Protein AF-A0A0H1B843-F1 (afdb_monomer_lite)

Foldseek 3Di:
DCVVVVNCVVVCCVCPVVVPVQVDPPPPHNLRVLLVQLLVCLLVQVLVSNLVSVVVNVVVPNALVRSVVSLVVSLVVCVVVVVVVSNVLCVLPDPDHSNVCVVCSVVD

Secondary structure (DSSP, 8-state):
--GGGTT-HHHHIIIIIIIIITT--SSS-HHHHHHHHHHHHHHTT-HHHHHHHHHHHHHTT--HHHHHHHHHHHHHHHHHTT-HHHHHHHTT-SSS-TTGGGGGGGG-

pLDDT: mean 90.58, std 9.69, range [52.19, 97.69]

Sequence (108 aa):
MGASSAGDLSYFAVSSIYGELMAEMRILDGRETVLLEFVCCLADGVGAQAKGHFFGCRNLGITGPEIRGAIEMVREIAGQLGLVSFLEDVSGEGEEGGFRFLKKAGSW

InterPro domains:
  IPR029032 AhpD-like [G3DSA:1.20.1290.10] (1-88)
  IPR029032 AhpD-like [SSF69118] (7-80)
  IPR052999 Peroxisomal Targeting Signal 1 Protein [PTHR28180] (4-88)

Structure (mmCIF, N/CA/C/O backbone):
data_AF-A0A0H1B843-F1
#
_entry.id   AF-A0A0H1B843-F1
#
loop_
_atom_site.group_PDB
_atom_site.id
_atom_site.type_symbol
_atom_site.label_atom_id
_atom_site.label_alt_id
_atom_site.label_comp_id
_atom_site.label_asym_id
_atom_site.label_entity_id
_atom_site.label_seq_id
_atom_site.pdbx_PDB_ins_code
_atom_site.Cartn_x
_atom_site.Cartn_y
_atom_site.Cartn_z
_atom_site.occupancy
_atom_site.B_iso_or_equiv
_atom_site.auth_seq_id
_atom_site.auth_comp_id
_atom_site.auth_asym_id
_atom_site.auth_atom_id
_atom_site.pdbx_PDB_model_num
ATOM 1 N N . MET A 1 1 ? 18.524 0.954 13.596 1.00 57.16 1 MET A N 1
ATOM 2 C CA . MET A 1 1 ? 18.309 0.016 12.471 1.00 57.16 1 MET A CA 1
ATOM 3 C C . MET A 1 1 ? 19.250 -1.185 12.511 1.00 57.16 1 MET A C 1
ATOM 5 O O . MET A 1 1 ? 18.740 -2.293 12.561 1.00 57.16 1 MET A O 1
ATOM 9 N N . GLY A 1 2 ? 20.581 -1.018 12.553 1.00 60.97 2 GLY A N 1
ATOM 10 C CA . GLY A 1 2 ? 21.502 -2.175 12.594 1.00 60.97 2 GLY A CA 1
ATOM 11 C C . GLY A 1 2 ? 21.354 -3.065 13.839 1.00 60.97 2 GLY A C 1
ATOM 12 O O . GLY A 1 2 ? 21.308 -4.280 13.723 1.00 60.97 2 GLY A O 1
ATOM 13 N N . ALA A 1 3 ? 21.177 -2.473 15.026 1.00 69.88 3 ALA A N 1
ATOM 14 C CA . ALA A 1 3 ? 21.045 -3.238 16.273 1.00 69.88 3 ALA A CA 1
ATOM 15 C C . ALA A 1 3 ? 19.756 -4.082 16.362 1.00 69.88 3 ALA A C 1
ATOM 17 O O . ALA A 1 3 ? 19.776 -5.167 16.928 1.00 69.88 3 ALA A O 1
ATOM 18 N N . SER A 1 4 ? 18.647 -3.613 15.780 1.00 72.88 4 SER A N 1
ATOM 19 C CA . SER A 1 4 ? 17.353 -4.318 15.793 1.00 72.88 4 SER A CA 1
ATOM 20 C C . SER A 1 4 ? 17.261 -5.449 14.764 1.00 72.88 4 SER A C 1
ATOM 22 O O . SER A 1 4 ? 16.251 -6.136 14.708 1.00 72.88 4 SER A O 1
ATOM 24 N N . SER A 1 5 ? 18.290 -5.611 13.932 1.00 76.50 5 SER A N 1
ATOM 25 C CA . SER A 1 5 ? 18.357 -6.602 12.854 1.00 76.50 5 SER A CA 1
ATOM 26 C C . SER A 1 5 ? 19.670 -7.381 12.854 1.00 76.50 5 SER A C 1
ATOM 28 O O . SER A 1 5 ? 20.064 -7.922 11.836 1.00 76.50 5 SER A O 1
ATOM 30 N N . ALA A 1 6 ? 20.425 -7.358 13.957 1.00 84.25 6 ALA A N 1
ATOM 31 C CA . ALA A 1 6 ? 21.754 -7.978 14.037 1.00 84.25 6 ALA A CA 1
ATOM 32 C C . ALA A 1 6 ? 22.732 -7.589 12.894 1.00 84.25 6 ALA A C 1
ATOM 34 O O . ALA A 1 6 ? 23.738 -8.258 12.679 1.00 84.25 6 ALA A O 1
ATOM 35 N N . GLY A 1 7 ? 22.470 -6.480 12.191 1.00 87.62 7 GLY A N 1
ATOM 36 C CA . GLY A 1 7 ? 23.261 -5.980 11.068 1.00 87.62 7 GLY A CA 1
ATOM 37 C C . GLY A 1 7 ? 22.932 -6.568 9.690 1.00 87.62 7 GLY A C 1
ATOM 38 O O . GLY A 1 7 ? 23.512 -6.093 8.716 1.00 87.62 7 GLY A O 1
ATOM 39 N N . ASP A 1 8 ? 22.016 -7.533 9.565 1.00 91.31 8 ASP A N 1
ATOM 40 C CA . ASP A 1 8 ? 21.767 -8.234 8.295 1.00 91.31 8 ASP A CA 1
ATOM 41 C C . ASP A 1 8 ? 20.624 -7.648 7.450 1.00 91.31 8 ASP A C 1
ATOM 43 O O . ASP A 1 8 ? 20.495 -8.003 6.279 1.00 91.31 8 ASP A O 1
ATOM 47 N N . LEU A 1 9 ? 19.843 -6.699 7.985 1.00 89.38 9 LEU A N 1
ATOM 48 C CA . LEU A 1 9 ? 18.637 -6.182 7.322 1.00 89.38 9 LEU A CA 1
ATOM 49 C C . LEU A 1 9 ? 18.887 -5.695 5.898 1.00 89.38 9 LEU A C 1
ATOM 51 O O . LEU A 1 9 ? 18.093 -5.968 5.006 1.00 89.38 9 LEU A O 1
ATOM 55 N N . SER A 1 10 ? 19.981 -4.966 5.678 1.00 89.00 10 SER A N 1
ATOM 56 C CA . SER A 1 10 ? 20.316 -4.444 4.351 1.00 89.00 10 SER A CA 1
ATOM 57 C C . SER A 1 10 ? 20.597 -5.574 3.362 1.00 89.00 10 SER A C 1
ATOM 59 O O . SER A 1 10 ? 20.195 -5.488 2.206 1.00 89.00 10 SER A O 1
ATOM 61 N N . TYR A 1 11 ? 21.270 -6.633 3.821 1.00 91.56 11 TYR A N 1
ATOM 62 C CA . TYR A 1 11 ? 21.533 -7.813 3.009 1.00 91.56 11 TYR A CA 1
ATOM 63 C C . TYR A 1 11 ? 20.232 -8.560 2.724 1.00 91.56 11 TYR A C 1
ATOM 65 O O . TYR A 1 11 ? 19.913 -8.775 1.562 1.00 91.56 11 TYR A O 1
ATOM 73 N N . PHE A 1 12 ? 19.445 -8.860 3.760 1.00 91.75 12 PHE A N 1
ATOM 74 C CA . PHE A 1 12 ? 18.177 -9.575 3.630 1.00 91.75 12 PHE A CA 1
ATOM 75 C C . PHE A 1 12 ? 17.177 -8.842 2.725 1.00 91.75 12 PHE A C 1
ATOM 77 O O . PHE A 1 12 ? 16.531 -9.462 1.882 1.00 91.75 12 PHE A O 1
ATOM 84 N N . ALA A 1 13 ? 17.069 -7.517 2.854 1.00 91.12 13 ALA A N 1
ATOM 85 C CA . ALA A 1 13 ? 16.216 -6.712 1.987 1.00 91.12 13 ALA A CA 1
ATOM 86 C C . ALA A 1 13 ? 16.626 -6.869 0.517 1.00 91.12 13 ALA A C 1
ATOM 88 O O . ALA A 1 13 ? 15.778 -7.110 -0.335 1.00 91.12 13 ALA A O 1
ATOM 89 N N . VAL A 1 14 ? 17.922 -6.785 0.210 1.00 92.62 14 VAL A N 1
ATOM 90 C CA . VAL A 1 14 ? 18.405 -6.924 -1.169 1.00 92.62 14 VAL A CA 1
ATOM 91 C C . VAL A 1 14 ? 18.261 -8.356 -1.676 1.00 92.62 14 VAL A C 1
ATOM 93 O O . VAL A 1 14 ? 17.723 -8.547 -2.761 1.00 92.62 14 VAL A O 1
ATOM 96 N N . SER A 1 15 ? 18.726 -9.356 -0.923 1.00 93.38 15 SER A N 1
ATOM 97 C CA . SER A 1 15 ? 18.751 -10.745 -1.387 1.00 93.38 15 SER A CA 1
ATOM 98 C C . SER A 1 15 ? 17.353 -11.338 -1.485 1.00 93.38 15 SER A C 1
ATOM 100 O O . SER A 1 15 ? 16.996 -11.895 -2.514 1.00 93.38 15 SER A O 1
ATOM 102 N N . SER A 1 16 ? 16.563 -11.200 -0.424 1.00 92.75 16 SER A N 1
ATOM 103 C CA . SER A 1 16 ? 15.331 -11.966 -0.254 1.00 92.75 16 SER A CA 1
ATOM 104 C C . SER A 1 16 ? 14.113 -11.170 -0.706 1.00 92.75 16 SER A C 1
ATOM 106 O O . SER A 1 16 ? 13.263 -11.697 -1.415 1.00 92.75 16 SER A O 1
ATOM 108 N N . ILE A 1 17 ? 14.021 -9.886 -0.338 1.00 89.88 17 ILE A N 1
ATOM 109 C CA . ILE A 1 17 ? 12.864 -9.067 -0.727 1.00 89.88 17 ILE A CA 1
ATOM 110 C C . ILE A 1 17 ? 12.988 -8.642 -2.191 1.00 89.88 17 ILE A C 1
ATOM 112 O O . ILE A 1 17 ? 12.158 -9.023 -3.007 1.00 89.88 17 ILE A O 1
ATOM 116 N N . TYR A 1 18 ? 14.039 -7.910 -2.557 1.00 87.88 18 TYR A N 1
ATOM 117 C CA . TYR A 1 18 ? 14.185 -7.424 -3.933 1.00 87.88 18 TYR A CA 1
ATOM 118 C C . TYR A 1 18 ? 14.676 -8.502 -4.910 1.00 87.88 18 TYR A C 1
ATOM 120 O O . TYR A 1 18 ? 14.260 -8.504 -6.065 1.00 87.88 18 TYR A O 1
ATOM 128 N N . GLY A 1 19 ? 15.571 -9.391 -4.471 1.00 90.75 19 GLY A N 1
ATOM 129 C CA . GLY A 1 19 ? 16.220 -10.389 -5.326 1.00 90.75 19 GLY A CA 1
ATOM 130 C C . GLY A 1 19 ? 15.417 -11.667 -5.562 1.00 90.75 19 GLY A C 1
ATOM 131 O O . GLY A 1 19 ? 15.591 -12.290 -6.607 1.00 90.75 19 GLY A O 1
ATOM 132 N N . GLU A 1 20 ? 14.534 -12.042 -4.634 1.00 90.56 20 GLU A N 1
ATOM 133 C CA . GLU A 1 20 ? 13.668 -13.218 -4.774 1.00 90.56 20 GLU A CA 1
ATOM 134 C C . GLU A 1 20 ? 12.195 -12.813 -4.874 1.00 90.56 20 GLU A C 1
ATOM 136 O O . GLU A 1 20 ? 11.594 -12.986 -5.933 1.00 90.56 20 GLU A O 1
ATOM 141 N N . LEU A 1 21 ? 11.618 -12.238 -3.812 1.00 86.62 21 LEU A N 1
ATOM 142 C CA . LEU A 1 21 ? 10.175 -11.982 -3.733 1.00 86.62 21 LEU A CA 1
ATOM 143 C C . LEU A 1 21 ? 9.681 -11.033 -4.834 1.00 86.62 21 LEU A C 1
ATOM 145 O O . LEU A 1 21 ? 8.736 -11.366 -5.539 1.00 86.62 21 LEU A O 1
ATOM 149 N N . MET A 1 22 ? 10.316 -9.872 -4.997 1.00 86.94 22 MET A N 1
ATOM 150 C CA . MET A 1 22 ? 9.902 -8.871 -5.990 1.00 86.94 22 MET A CA 1
ATOM 151 C C . MET A 1 22 ? 10.411 -9.164 -7.407 1.00 86.94 22 MET A C 1
ATOM 153 O O . MET A 1 22 ? 9.919 -8.574 -8.366 1.00 86.94 22 MET A O 1
ATOM 157 N N . ALA A 1 23 ? 11.420 -10.026 -7.551 1.00 91.12 23 ALA A N 1
ATOM 158 C CA . ALA A 1 23 ? 11.952 -10.419 -8.855 1.00 91.12 23 ALA A CA 1
ATOM 159 C C . ALA A 1 23 ? 11.139 -11.553 -9.505 1.00 91.12 23 ALA A C 1
ATOM 161 O O . ALA A 1 23 ? 11.233 -11.765 -10.716 1.00 91.12 23 ALA A O 1
ATOM 162 N N . GLU A 1 24 ? 10.351 -12.289 -8.718 1.00 93.12 24 GLU A N 1
ATOM 163 C CA . GLU A 1 24 ? 9.434 -13.310 -9.209 1.00 93.12 24 GLU A CA 1
ATOM 164 C C . GLU A 1 24 ? 8.205 -12.667 -9.857 1.00 93.12 24 GLU A C 1
ATOM 166 O 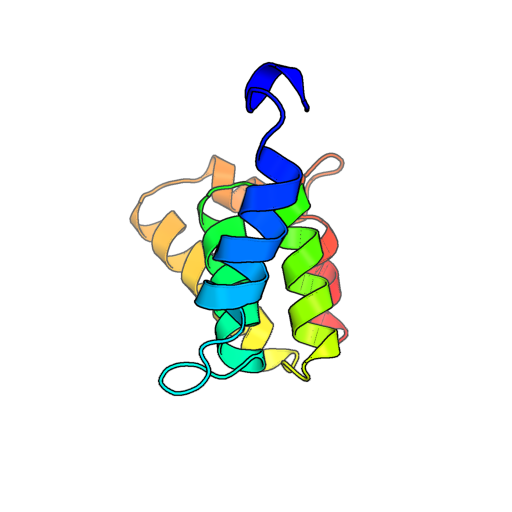O . GLU A 1 24 ? 7.386 -12.047 -9.192 1.00 93.12 24 GLU A O 1
ATOM 171 N N . MET A 1 25 ? 8.062 -12.860 -11.168 1.00 94.56 25 MET A N 1
ATOM 172 C CA . MET A 1 25 ? 7.060 -12.163 -11.981 1.00 94.56 25 MET A CA 1
ATOM 173 C C . MET A 1 25 ? 6.099 -13.122 -12.700 1.00 94.56 25 MET A C 1
ATOM 175 O O . MET A 1 25 ? 5.365 -12.716 -13.599 1.00 94.56 25 MET A O 1
ATOM 179 N N . ARG A 1 26 ? 6.129 -14.427 -12.380 1.00 96.06 26 ARG A N 1
ATOM 180 C CA . ARG A 1 26 ? 5.292 -15.444 -13.046 1.00 96.06 26 ARG A CA 1
ATOM 181 C C . ARG A 1 26 ? 3.857 -15.493 -12.525 1.00 96.06 26 ARG A C 1
ATOM 183 O O . ARG A 1 26 ? 3.003 -16.035 -13.222 1.00 96.06 26 ARG A O 1
ATOM 190 N N . ILE A 1 27 ? 3.610 -15.011 -11.305 1.00 94.44 27 ILE A N 1
ATOM 191 C CA . ILE A 1 27 ? 2.278 -15.011 -10.674 1.00 94.44 27 ILE A CA 1
ATOM 192 C C . I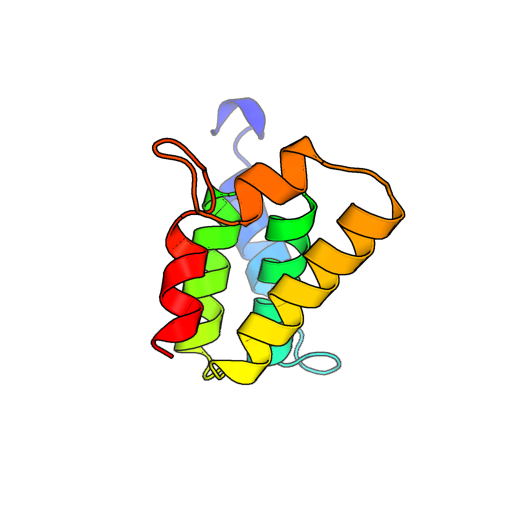LE A 1 27 ? 1.700 -13.599 -10.664 1.00 94.44 27 ILE A C 1
ATOM 194 O O . ILE A 1 27 ? 0.612 -13.402 -11.191 1.00 94.44 27 ILE A O 1
ATOM 198 N N . LEU A 1 28 ? 2.429 -12.655 -10.064 1.00 94.62 28 LEU A N 1
ATOM 199 C CA . LEU A 1 28 ? 2.105 -11.234 -10.071 1.00 94.62 28 LEU A CA 1
ATOM 200 C C . LEU A 1 28 ? 3.210 -10.495 -10.809 1.00 94.62 28 LEU A C 1
ATOM 202 O O . LEU A 1 28 ? 4.384 -10.789 -10.598 1.00 94.62 28 LEU A O 1
ATOM 206 N N . ASP A 1 29 ? 2.851 -9.533 -11.646 1.00 94.81 29 ASP A N 1
ATOM 207 C CA . ASP A 1 29 ? 3.824 -8.599 -12.192 1.00 94.81 29 ASP A CA 1
ATOM 208 C C . ASP A 1 29 ? 4.170 -7.493 -11.175 1.00 94.81 29 ASP A C 1
ATOM 210 O O . ASP A 1 29 ? 3.686 -7.456 -10.040 1.00 94.81 29 ASP A O 1
ATOM 214 N N . GLY A 1 30 ? 5.029 -6.555 -11.569 1.00 92.75 30 GLY A N 1
ATOM 215 C CA . GLY A 1 30 ? 5.484 -5.491 -10.679 1.00 92.75 30 GLY A CA 1
ATOM 216 C C . GLY A 1 30 ? 4.353 -4.541 -10.287 1.00 92.75 30 GLY A C 1
ATOM 217 O O . GLY A 1 30 ? 4.335 -4.037 -9.166 1.00 92.75 30 GLY A O 1
ATOM 218 N N . ARG A 1 31 ? 3.392 -4.316 -11.191 1.00 95.56 31 ARG A N 1
ATOM 219 C CA . ARG A 1 31 ? 2.241 -3.435 -10.979 1.00 95.56 31 ARG A CA 1
ATOM 220 C C . ARG A 1 31 ? 1.268 -4.061 -9.978 1.00 95.56 31 ARG A C 1
ATOM 222 O O . ARG A 1 31 ? 0.781 -3.374 -9.083 1.00 95.56 31 ARG A O 1
ATOM 229 N N . GLU A 1 32 ? 1.028 -5.358 -10.098 1.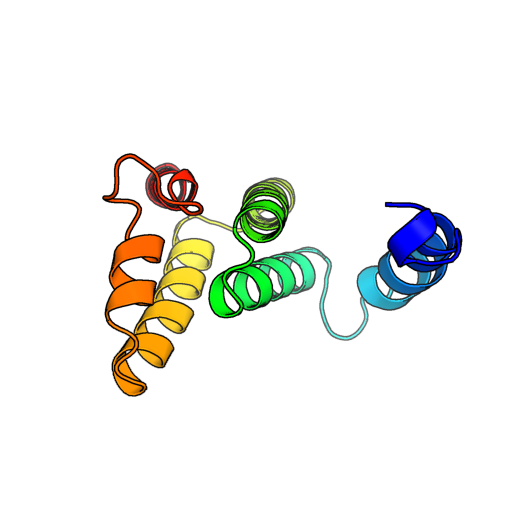00 95.81 32 GLU A N 1
ATOM 230 C CA . GLU A 1 32 ? 0.203 -6.131 -9.169 1.00 95.81 32 GLU A CA 1
ATOM 231 C C . GLU A 1 32 ? 0.885 -6.280 -7.803 1.00 95.81 32 GLU A C 1
ATOM 233 O O . GLU A 1 32 ? 0.252 -6.077 -6.765 1.00 95.81 32 GLU A O 1
ATOM 238 N N . THR A 1 33 ? 2.194 -6.544 -7.797 1.00 95.06 33 THR A N 1
ATOM 239 C CA . THR A 1 33 ? 3.000 -6.687 -6.578 1.00 95.06 33 THR A CA 1
ATOM 240 C C . THR A 1 33 ? 3.015 -5.396 -5.766 1.00 95.06 33 THR A C 1
ATOM 242 O O . THR A 1 33 ? 2.691 -5.422 -4.582 1.00 95.06 33 THR A O 1
ATOM 245 N N . VAL A 1 34 ? 3.299 -4.243 -6.386 1.00 95.31 34 VAL A N 1
ATOM 246 C CA . VAL A 1 34 ? 3.339 -2.967 -5.650 1.00 95.31 34 VAL A CA 1
ATOM 247 C C . VAL A 1 34 ? 1.971 -2.575 -5.089 1.00 95.31 34 VAL A C 1
ATOM 249 O O . VAL A 1 34 ? 1.887 -1.977 -4.013 1.00 95.31 34 VAL A O 1
ATOM 252 N N . LEU A 1 35 ? 0.889 -2.918 -5.800 1.00 97.12 35 LEU A N 1
ATOM 253 C CA . LEU A 1 35 ? -0.468 -2.667 -5.329 1.00 97.12 35 LEU A CA 1
ATOM 254 C C . LEU A 1 35 ? -0.776 -3.525 -4.100 1.00 97.12 35 LEU A C 1
ATOM 256 O O . LEU A 1 35 ? -1.345 -3.017 -3.133 1.00 97.12 35 LEU A O 1
ATOM 260 N N . LEU A 1 36 ? -0.352 -4.791 -4.110 1.00 96.12 36 LEU A N 1
ATOM 261 C CA . LEU A 1 36 ? -0.492 -5.692 -2.971 1.00 96.12 36 LEU A CA 1
ATOM 262 C C . LEU A 1 36 ? 0.327 -5.214 -1.764 1.00 96.12 36 LEU A C 1
ATOM 264 O O . LEU A 1 36 ? -0.209 -5.137 -0.661 1.00 96.12 36 LEU A O 1
ATOM 268 N N . GLU A 1 37 ? 1.589 -4.826 -1.964 1.00 95.44 37 GLU A N 1
ATOM 269 C CA . GLU A 1 37 ? 2.441 -4.271 -0.903 1.00 95.44 37 GLU A CA 1
ATOM 270 C C . GLU A 1 37 ? 1.814 -3.028 -0.264 1.00 95.44 37 GLU A C 1
ATOM 272 O O . GLU A 1 37 ? 1.793 -2.894 0.962 1.00 95.44 37 GLU A O 1
ATOM 277 N N . PHE A 1 38 ? 1.260 -2.131 -1.086 1.00 97.25 38 PHE A N 1
ATOM 278 C CA . PHE A 1 38 ? 0.535 -0.962 -0.605 1.00 97.25 38 PHE A CA 1
ATOM 279 C C . PHE A 1 38 ? -0.680 -1.352 0.246 1.00 97.25 38 PHE A C 1
ATOM 281 O O . PHE A 1 38 ? -0.839 -0.814 1.343 1.00 97.25 38 PHE A O 1
ATOM 288 N N . VAL A 1 39 ? -1.516 -2.277 -0.236 1.00 97.69 39 VAL A N 1
ATOM 289 C CA . VAL A 1 39 ? -2.722 -2.735 0.473 1.00 97.69 39 VAL A CA 1
ATOM 290 C C . VAL A 1 39 ? -2.368 -3.369 1.816 1.00 97.69 39 VAL A C 1
ATOM 292 O O . VAL A 1 39 ? -2.971 -3.000 2.822 1.00 97.69 39 VAL A O 1
ATOM 295 N N . CYS A 1 40 ? -1.367 -4.252 1.860 1.00 97.19 40 CYS A N 1
ATOM 296 C CA . CYS A 1 40 ? -0.905 -4.866 3.105 1.00 97.19 40 CYS A CA 1
ATOM 297 C C . CYS A 1 40 ? -0.389 -3.805 4.083 1.00 97.19 40 CYS A C 1
ATOM 299 O O . CYS A 1 40 ? -0.813 -3.759 5.233 1.00 97.19 40 CYS A O 1
ATOM 301 N N . CYS A 1 41 ? 0.448 -2.875 3.612 1.00 96.31 41 CYS A N 1
ATOM 302 C CA . CYS A 1 41 ? 0.964 -1.802 4.458 1.00 96.31 41 CYS A CA 1
ATOM 303 C C . CYS A 1 41 ? -0.137 -0.872 4.993 1.00 96.31 41 CYS A C 1
ATOM 305 O O . CYS A 1 41 ? -0.032 -0.358 6.109 1.00 96.31 41 CYS A O 1
ATOM 307 N N . LEU A 1 42 ? -1.173 -0.613 4.191 1.00 96.44 42 LEU A N 1
ATOM 308 C CA . LEU A 1 42 ? -2.331 0.166 4.612 1.00 96.44 42 LEU A CA 1
ATOM 309 C C . LEU A 1 42 ? -3.126 -0.586 5.684 1.00 96.44 42 LEU A C 1
ATOM 311 O O . LEU A 1 42 ? -3.419 -0.003 6.724 1.00 96.44 42 LEU A O 1
ATOM 315 N N . ALA A 1 43 ? -3.433 -1.864 5.451 1.00 96.12 43 ALA A N 1
ATOM 316 C CA . ALA A 1 43 ? -4.181 -2.708 6.381 1.00 96.12 43 ALA A CA 1
ATOM 317 C C . ALA A 1 43 ? -3.453 -2.910 7.724 1.00 96.12 43 ALA A C 1
ATOM 319 O O . ALA A 1 43 ? -4.097 -2.907 8.769 1.00 96.12 43 ALA A O 1
ATOM 320 N N . ASP A 1 44 ? -2.120 -2.996 7.708 1.00 94.62 44 ASP A N 1
ATOM 321 C CA . ASP A 1 44 ? -1.286 -3.171 8.905 1.00 94.62 44 ASP A CA 1
ATOM 322 C C . ASP A 1 44 ? -0.959 -1.851 9.633 1.00 94.62 44 ASP A C 1
ATOM 324 O O . ASP A 1 44 ? -0.223 -1.840 10.623 1.00 94.62 44 ASP A O 1
ATOM 328 N N . GLY A 1 45 ? -1.463 -0.706 9.156 1.00 92.44 45 GLY A N 1
ATOM 329 C CA . GLY A 1 45 ? -1.253 0.586 9.818 1.00 92.44 45 GLY A CA 1
ATOM 330 C C . GLY A 1 45 ? 0.176 1.145 9.703 1.00 92.44 45 GLY A C 1
ATOM 331 O O . GLY A 1 45 ? 0.547 2.070 10.427 1.00 92.44 45 GLY A O 1
ATOM 332 N N . VAL A 1 46 ? 1.004 0.640 8.783 1.00 93.50 46 VAL A N 1
ATOM 333 C CA . VAL A 1 46 ? 2.403 1.076 8.605 1.00 93.50 46 VAL A CA 1
ATOM 334 C C . VAL A 1 46 ? 2.515 2.235 7.609 1.00 93.50 46 VAL A C 1
ATOM 336 O O . VAL A 1 46 ? 3.059 2.112 6.510 1.00 93.50 46 VAL A O 1
ATOM 339 N N . GLY A 1 47 ? 2.032 3.412 8.019 1.00 92.31 47 GLY A N 1
ATOM 340 C CA . GLY A 1 47 ? 1.869 4.591 7.154 1.00 92.31 47 GLY A CA 1
ATOM 341 C C . GLY A 1 47 ? 3.114 5.031 6.370 1.00 92.31 47 GLY A C 1
ATOM 342 O O . GLY A 1 47 ? 3.006 5.419 5.206 1.00 92.31 47 GLY A O 1
ATOM 343 N N . ALA A 1 48 ? 4.314 4.931 6.953 1.00 91.62 48 ALA A N 1
ATOM 344 C CA . ALA A 1 48 ? 5.555 5.288 6.258 1.00 91.62 48 ALA A CA 1
ATOM 345 C C . ALA A 1 48 ? 5.855 4.359 5.065 1.00 91.62 48 ALA A C 1
ATOM 347 O O . ALA A 1 48 ? 6.226 4.849 3.997 1.00 91.62 48 ALA A O 1
ATOM 348 N N . GLN A 1 49 ? 5.652 3.046 5.231 1.00 93.62 49 GLN A N 1
ATOM 349 C CA . GLN A 1 49 ? 5.821 2.060 4.157 1.00 93.62 49 GLN A CA 1
ATOM 350 C C . GLN A 1 49 ? 4.681 2.165 3.145 1.00 93.62 49 GLN A C 1
ATOM 352 O O . GLN A 1 49 ? 4.931 2.273 1.945 1.00 93.62 49 GLN A O 1
ATOM 357 N N . ALA A 1 50 ? 3.438 2.282 3.625 1.00 96.31 50 ALA A N 1
ATOM 358 C CA . ALA A 1 50 ? 2.271 2.478 2.770 1.00 96.31 50 ALA A CA 1
ATOM 359 C C . ALA A 1 50 ? 2.443 3.694 1.847 1.00 96.31 50 ALA A C 1
ATOM 361 O O . ALA A 1 50 ? 2.147 3.616 0.659 1.00 96.31 50 ALA A O 1
ATOM 362 N N . LYS A 1 51 ? 2.999 4.804 2.350 1.00 95.81 51 LYS A N 1
ATOM 363 C CA . LYS A 1 51 ? 3.312 5.986 1.536 1.00 95.81 51 LYS A CA 1
ATOM 364 C C . LYS A 1 51 ? 4.306 5.673 0.414 1.00 95.81 51 LYS A C 1
ATOM 366 O O . LYS A 1 51 ? 4.131 6.170 -0.697 1.00 95.81 51 LYS A O 1
ATOM 371 N N . GLY A 1 52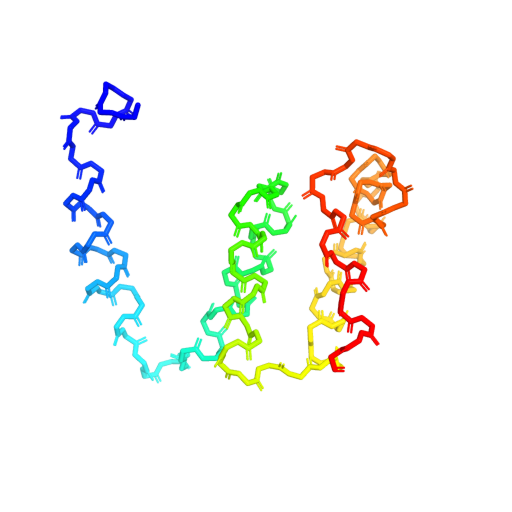 ? 5.350 4.895 0.704 1.00 95.50 52 GLY A N 1
ATOM 372 C CA . GLY A 1 52 ? 6.342 4.469 -0.284 1.00 95.50 52 GLY A CA 1
ATOM 373 C C . GLY A 1 52 ? 5.696 3.676 -1.418 1.00 95.50 52 GLY A C 1
ATOM 374 O O . GLY A 1 52 ? 5.768 4.094 -2.575 1.00 95.50 52 GLY A O 1
ATOM 375 N N . HIS A 1 53 ? 4.983 2.602 -1.075 1.00 96.50 53 HIS A N 1
ATOM 376 C CA . HIS A 1 53 ? 4.317 1.744 -2.059 1.00 96.50 53 HIS A CA 1
ATOM 377 C C . HIS A 1 53 ? 3.172 2.456 -2.786 1.00 96.50 53 HIS A C 1
ATOM 379 O O . HIS A 1 53 ? 2.990 2.240 -3.978 1.00 96.50 53 HIS A O 1
ATOM 385 N N . PHE A 1 54 ? 2.467 3.394 -2.146 1.00 97.25 54 PHE A N 1
ATOM 386 C CA . PHE A 1 54 ? 1.470 4.239 -2.808 1.00 97.25 54 PHE A CA 1
ATOM 387 C C . PHE A 1 54 ? 2.083 5.024 -3.976 1.00 97.25 54 PHE A C 1
ATOM 389 O O . PHE A 1 54 ? 1.598 4.956 -5.102 1.00 97.25 54 PHE A O 1
ATOM 396 N N . PHE A 1 55 ? 3.195 5.735 -3.767 1.00 96.81 55 PHE A N 1
ATOM 397 C CA . PHE A 1 55 ? 3.862 6.412 -4.888 1.00 96.81 55 PHE A CA 1
ATOM 398 C C . PHE A 1 55 ? 4.515 5.425 -5.869 1.00 96.81 55 PHE A C 1
ATOM 400 O O . PHE A 1 55 ? 4.570 5.720 -7.063 1.00 96.81 55 PHE A O 1
ATOM 407 N N . GLY A 1 56 ? 4.934 4.246 -5.401 1.00 96.12 56 GLY A N 1
ATOM 408 C CA . GLY A 1 56 ? 5.360 3.132 -6.251 1.00 96.12 56 GLY A CA 1
ATOM 409 C C . GLY A 1 56 ? 4.269 2.663 -7.220 1.00 96.12 56 GLY A C 1
ATOM 410 O O . GLY A 1 56 ? 4.542 2.521 -8.410 1.00 96.12 56 GLY A O 1
ATOM 411 N N . CYS A 1 57 ? 3.022 2.539 -6.752 1.00 97.38 57 CYS A N 1
ATOM 412 C CA . CYS A 1 57 ? 1.857 2.205 -7.576 1.00 97.38 57 CYS A CA 1
ATOM 413 C C . CYS A 1 57 ? 1.725 3.178 -8.751 1.00 97.38 57 CYS A C 1
ATOM 415 O O . CYS A 1 57 ? 1.598 2.760 -9.900 1.00 97.38 57 CYS A O 1
ATOM 417 N N . ARG A 1 58 ? 1.832 4.485 -8.482 1.00 96.56 58 ARG A N 1
ATOM 418 C CA . ARG A 1 58 ? 1.785 5.508 -9.534 1.00 96.56 58 ARG A CA 1
ATOM 419 C C . ARG A 1 58 ? 2.927 5.356 -10.541 1.00 96.56 58 ARG A C 1
ATOM 421 O O . ARG A 1 58 ? 2.695 5.486 -11.740 1.00 96.56 58 ARG A O 1
ATOM 428 N N . ASN A 1 59 ? 4.143 5.086 -10.070 1.00 96.12 59 ASN A N 1
ATOM 429 C CA . ASN A 1 59 ? 5.310 4.905 -10.940 1.00 96.12 59 ASN A CA 1
ATOM 430 C C . ASN A 1 59 ? 5.169 3.685 -11.863 1.00 96.12 59 ASN A C 1
ATOM 432 O O . ASN A 1 59 ? 5.699 3.698 -12.969 1.00 96.12 59 ASN A O 1
ATOM 436 N N . LEU A 1 60 ? 4.437 2.661 -11.421 1.00 95.69 60 LEU A N 1
ATOM 437 C CA . LEU A 1 60 ? 4.166 1.434 -12.173 1.00 95.69 60 LEU A CA 1
ATOM 438 C C . LEU A 1 60 ? 2.829 1.470 -12.934 1.00 95.69 60 LEU A C 1
ATOM 440 O O . LEU A 1 60 ? 2.373 0.450 -13.444 1.00 95.69 60 LEU A O 1
ATOM 444 N N . GLY A 1 61 ? 2.208 2.647 -13.055 1.00 96.25 61 GLY A N 1
ATOM 445 C CA . GLY A 1 61 ? 1.037 2.848 -13.908 1.00 96.25 61 GLY A CA 1
ATOM 446 C C . GLY A 1 61 ? -0.283 2.345 -13.320 1.00 96.25 61 GLY A C 1
ATOM 447 O O . GLY A 1 61 ? -1.224 2.103 -14.074 1.00 96.25 61 GLY A O 1
ATOM 448 N N . ILE A 1 62 ? -0.381 2.192 -11.997 1.00 97.69 62 ILE A N 1
ATOM 449 C CA . ILE A 1 62 ? -1.680 2.040 -11.331 1.00 97.69 62 ILE A CA 1
ATOM 450 C C . ILE A 1 62 ? -2.480 3.334 -11.492 1.00 97.69 62 ILE A C 1
ATOM 452 O O . ILE A 1 62 ? -1.995 4.437 -11.223 1.00 97.69 62 ILE A O 1
ATOM 456 N N . THR A 1 63 ? -3.726 3.186 -11.918 1.00 96.06 63 THR A N 1
ATOM 457 C CA . THR A 1 63 ? -4.651 4.287 -12.179 1.00 96.06 63 THR A CA 1
ATOM 458 C C . THR A 1 63 ? -5.350 4.773 -10.907 1.00 96.06 63 THR A C 1
ATOM 460 O O . THR A 1 63 ? -5.438 4.069 -9.897 1.00 96.06 63 THR A O 1
ATOM 463 N N . GLY A 1 64 ? -5.912 5.985 -10.963 1.00 96.00 64 GLY A N 1
ATOM 464 C CA . GLY A 1 64 ? -6.740 6.536 -9.887 1.00 96.00 64 GLY A CA 1
ATOM 465 C C . GLY A 1 64 ? -7.896 5.617 -9.448 1.00 96.00 64 GLY A C 1
ATOM 466 O O . GLY A 1 64 ? -8.073 5.416 -8.247 1.00 96.00 64 GLY A O 1
ATOM 467 N N . PRO A 1 65 ? -8.697 5.041 -10.366 1.00 96.81 65 PRO A N 1
ATOM 468 C CA . PRO A 1 65 ? -9.742 4.085 -10.000 1.00 96.81 65 PRO A CA 1
ATOM 469 C C . PRO A 1 65 ? -9.215 2.825 -9.302 1.00 96.81 65 PRO A C 1
ATOM 471 O O . PRO A 1 65 ? -9.789 2.429 -8.291 1.00 96.81 65 PRO A O 1
ATOM 474 N N . GLU A 1 66 ? -8.119 2.235 -9.789 1.00 97.12 66 GLU A N 1
ATOM 475 C CA . GLU A 1 66 ? -7.521 1.028 -9.194 1.00 97.12 66 GLU A CA 1
ATOM 476 C C . GLU A 1 66 ? -7.059 1.286 -7.752 1.00 97.12 66 GLU A C 1
ATOM 478 O O . GLU A 1 66 ? -7.432 0.544 -6.844 1.00 97.12 66 GLU A O 1
ATOM 483 N N . ILE A 1 67 ? -6.319 2.376 -7.506 1.00 97.19 67 ILE A N 1
ATOM 484 C CA . ILE A 1 67 ? -5.832 2.679 -6.152 1.00 97.19 67 ILE A CA 1
ATOM 485 C C . ILE A 1 67 ? -6.977 3.032 -5.193 1.00 97.19 67 ILE A C 1
ATOM 487 O O . ILE A 1 67 ? -6.941 2.655 -4.025 1.00 97.19 67 ILE A O 1
ATOM 491 N N . ARG A 1 68 ? -8.017 3.735 -5.668 1.00 96.50 68 ARG A N 1
ATOM 492 C CA . ARG A 1 68 ? -9.187 4.064 -4.840 1.00 96.50 68 ARG A CA 1
ATOM 493 C C . ARG A 1 68 ? -9.985 2.814 -4.491 1.00 96.50 68 ARG A C 1
ATOM 495 O O . ARG A 1 68 ? -10.397 2.689 -3.345 1.00 96.50 68 ARG A O 1
ATOM 502 N N . GLY A 1 69 ? -10.139 1.884 -5.435 1.00 97.00 69 GLY A N 1
ATOM 503 C CA . GLY A 1 69 ? -10.735 0.575 -5.167 1.00 97.00 69 GLY A CA 1
ATOM 504 C C . GLY A 1 69 ? -9.946 -0.207 -4.116 1.00 97.00 69 GLY A C 1
ATOM 505 O O . GLY A 1 69 ? -10.531 -0.725 -3.173 1.00 97.00 69 GLY A O 1
ATOM 506 N N . ALA A 1 70 ? -8.614 -0.215 -4.215 1.00 97.06 70 ALA A N 1
ATOM 507 C CA . ALA A 1 70 ? -7.743 -0.858 -3.233 1.00 97.06 70 ALA A CA 1
ATOM 508 C C . ALA A 1 70 ? -7.877 -0.266 -1.817 1.00 97.06 70 ALA A C 1
ATOM 510 O O . ALA A 1 70 ? -7.985 -1.010 -0.844 1.00 97.06 70 ALA A O 1
ATOM 511 N N . ILE A 1 71 ? -7.924 1.066 -1.699 1.00 96.69 71 ILE A N 1
ATOM 512 C CA . ILE A 1 71 ? -8.160 1.757 -0.420 1.00 96.69 71 ILE A CA 1
ATOM 513 C C . ILE A 1 71 ? -9.534 1.389 0.148 1.00 96.69 71 ILE A C 1
ATOM 515 O O . ILE A 1 71 ? -9.657 1.133 1.346 1.00 96.69 71 ILE A O 1
ATOM 519 N N . GLU A 1 72 ? -10.560 1.362 -0.702 1.00 96.69 72 GLU A N 1
ATOM 520 C CA . GLU A 1 72 ? -11.924 1.079 -0.269 1.00 96.69 72 GLU A CA 1
ATOM 521 C C . GLU A 1 72 ? -12.086 -0.365 0.212 1.00 96.69 72 GLU A C 1
ATOM 523 O O . GLU A 1 72 ? -12.732 -0.578 1.229 1.00 96.69 72 GLU A O 1
ATOM 528 N N . MET A 1 73 ? -11.409 -1.338 -0.410 1.00 97.12 73 MET A N 1
ATOM 529 C CA . MET A 1 73 ? -11.391 -2.721 0.088 1.00 97.12 73 MET A CA 1
ATOM 530 C C . MET A 1 73 ? -10.869 -2.810 1.529 1.00 97.12 73 MET A C 1
ATOM 532 O O . MET A 1 73 ? -11.457 -3.497 2.363 1.00 97.12 73 MET A O 1
ATOM 536 N N . VAL A 1 74 ? -9.784 -2.095 1.849 1.00 97.12 74 VAL A N 1
ATOM 537 C CA . VAL A 1 74 ? -9.231 -2.086 3.214 1.00 97.12 74 VAL A CA 1
ATOM 538 C C . VAL A 1 74 ? -10.204 -1.431 4.197 1.00 97.12 74 VAL A C 1
ATOM 540 O O . VAL A 1 74 ? -10.404 -1.940 5.301 1.00 97.12 74 VAL A O 1
ATOM 543 N N . ARG A 1 75 ? -10.845 -0.326 3.797 1.00 96.31 75 ARG A N 1
ATOM 544 C CA . ARG A 1 75 ? -11.861 0.355 4.615 1.00 96.31 75 ARG A CA 1
ATOM 545 C C . ARG A 1 75 ? -13.090 -0.514 4.847 1.00 96.31 75 ARG A C 1
ATOM 547 O O . ARG A 1 75 ? -13.586 -0.566 5.966 1.00 96.31 75 ARG A O 1
ATOM 554 N N . GLU A 1 76 ? -13.560 -1.219 3.827 1.00 97.50 76 GLU A N 1
ATOM 555 C CA . GLU A 1 76 ? -14.718 -2.100 3.935 1.00 97.50 76 GLU A CA 1
ATOM 556 C C . GLU A 1 76 ? -14.455 -3.228 4.939 1.00 97.50 76 GLU A C 1
ATOM 558 O O . GLU A 1 76 ? -15.248 -3.428 5.860 1.00 97.50 76 GLU A O 1
ATOM 563 N N . ILE A 1 77 ? -13.303 -3.902 4.835 1.00 97.12 77 ILE A N 1
ATOM 564 C CA . ILE A 1 77 ? -12.897 -4.946 5.788 1.00 97.12 77 ILE A CA 1
ATOM 565 C C . ILE A 1 77 ? -12.784 -4.367 7.204 1.00 97.12 77 ILE A C 1
ATOM 567 O O . ILE A 1 77 ? -13.323 -4.935 8.154 1.00 97.12 77 ILE A O 1
ATOM 571 N N . ALA A 1 78 ? -12.136 -3.212 7.365 1.00 96.69 78 ALA A N 1
ATOM 572 C CA . ALA A 1 78 ? -12.026 -2.557 8.665 1.00 96.69 78 ALA A CA 1
ATOM 573 C C . ALA A 1 78 ? -13.394 -2.180 9.262 1.00 96.69 78 ALA A C 1
ATOM 575 O O . ALA A 1 78 ? -13.599 -2.323 10.469 1.00 96.69 78 ALA A O 1
ATOM 576 N N . GLY A 1 79 ? -14.343 -1.750 8.426 1.00 96.94 79 GLY A N 1
ATOM 577 C CA . GLY A 1 79 ? -15.725 -1.478 8.816 1.00 96.94 79 GLY A CA 1
ATOM 578 C C . GLY A 1 79 ? -16.458 -2.729 9.291 1.00 96.94 79 GLY A C 1
ATOM 579 O O . GLY A 1 79 ? -17.085 -2.697 10.349 1.00 96.94 79 GLY A O 1
ATOM 580 N N . GLN A 1 80 ? -16.315 -3.849 8.575 1.00 97.50 80 GLN A N 1
ATOM 581 C CA . GLN A 1 80 ? -16.869 -5.146 8.987 1.00 97.50 80 GLN A CA 1
ATOM 582 C C . GLN A 1 80 ? -16.307 -5.618 10.340 1.00 97.50 80 GLN A C 1
ATOM 584 O O . GLN A 1 80 ? -17.013 -6.273 11.106 1.00 97.50 80 GLN A O 1
ATOM 589 N N . LEU A 1 81 ? -15.061 -5.253 10.656 1.00 97.25 81 LEU A N 1
ATOM 590 C CA . LEU A 1 81 ? -14.395 -5.563 11.925 1.00 97.25 81 LEU A CA 1
ATOM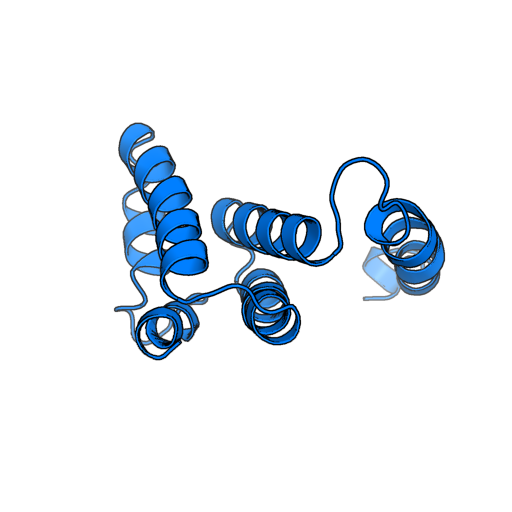 591 C C . LEU A 1 81 ? -14.636 -4.520 13.033 1.00 97.25 81 LEU A C 1
ATOM 593 O O . LEU A 1 81 ? -14.177 -4.713 14.158 1.00 97.25 81 LEU A O 1
ATOM 597 N N . GLY A 1 82 ? -15.340 -3.419 12.748 1.00 96.75 82 GLY A N 1
ATOM 598 C CA . GLY A 1 82 ? -15.621 -2.362 13.726 1.00 96.75 82 GLY A CA 1
ATOM 599 C C . GLY A 1 82 ? -14.401 -1.521 14.130 1.00 96.75 82 GLY A C 1
ATOM 600 O O . GLY A 1 82 ? -14.380 -0.954 15.223 1.00 96.75 82 GLY A O 1
ATOM 601 N N . LEU A 1 83 ? -13.379 -1.421 13.275 1.00 95.25 83 LEU A N 1
ATOM 602 C CA . LEU A 1 83 ? -12.129 -0.699 13.553 1.00 95.25 83 LEU A CA 1
ATOM 603 C C . LEU A 1 83 ? -12.268 0.817 13.312 1.00 95.25 83 LEU A C 1
ATOM 605 O O . LEU A 1 83 ? -11.629 1.388 12.430 1.00 95.25 83 LEU A O 1
ATOM 609 N N . VAL A 1 84 ? -13.114 1.480 14.105 1.00 92.38 84 VAL A N 1
ATOM 610 C CA . VAL A 1 84 ? -13.487 2.898 13.919 1.00 92.38 84 VAL A CA 1
ATOM 611 C C . VAL A 1 84 ? -12.279 3.842 13.936 1.00 92.38 84 VAL A C 1
ATOM 613 O O . VAL A 1 84 ? -12.148 4.677 13.047 1.00 92.38 84 VAL A O 1
ATOM 616 N N . SER A 1 85 ? -11.356 3.677 14.886 1.00 89.56 85 SER A N 1
ATOM 617 C CA . SER A 1 85 ? -10.162 4.533 14.985 1.00 89.56 85 SER A CA 1
ATOM 618 C C . SER A 1 85 ? -9.232 4.403 13.777 1.00 89.56 85 SER A C 1
ATOM 620 O O . SER A 1 85 ? -8.638 5.381 13.331 1.00 89.56 85 SER A O 1
ATOM 622 N N . PHE A 1 86 ? -9.119 3.198 13.215 1.00 92.00 86 PHE A N 1
ATOM 623 C CA . PHE A 1 86 ? -8.349 2.973 11.997 1.00 92.00 86 PHE A CA 1
ATOM 624 C C . PHE A 1 86 ? -9.012 3.651 10.795 1.00 92.00 86 PHE A C 1
ATOM 626 O O . PHE A 1 86 ? -8.328 4.318 10.023 1.00 92.00 86 PHE A O 1
ATOM 633 N N . LEU A 1 87 ? -10.340 3.537 10.665 1.00 91.56 87 LEU A N 1
ATOM 634 C CA . LEU A 1 87 ? -11.109 4.210 9.612 1.00 91.56 87 LEU A CA 1
ATOM 635 C C . LEU A 1 87 ? -10.933 5.733 9.644 1.00 91.56 87 LEU A C 1
ATOM 637 O O . LEU A 1 87 ? -10.775 6.351 8.590 1.00 91.56 87 LEU A O 1
ATOM 641 N N . GLU A 1 88 ? -10.914 6.327 10.838 1.00 89.25 88 GLU A N 1
ATOM 642 C CA . GLU A 1 88 ? -10.639 7.754 11.025 1.00 89.25 88 GLU A CA 1
ATOM 643 C C . GLU A 1 88 ? -9.236 8.133 10.532 1.00 89.25 88 GLU A C 1
ATOM 645 O O . GLU A 1 88 ? -9.092 9.126 9.818 1.00 89.25 88 GLU A O 1
ATOM 650 N N . ASP A 1 89 ? -8.206 7.334 10.820 1.00 87.75 89 ASP A N 1
ATOM 651 C CA . ASP A 1 89 ? -6.837 7.617 10.365 1.00 87.75 89 ASP A CA 1
ATOM 652 C C . ASP A 1 89 ? -6.702 7.485 8.834 1.00 87.75 89 ASP A C 1
ATOM 654 O O . ASP A 1 89 ? -6.208 8.392 8.151 1.00 87.75 89 ASP A O 1
ATOM 658 N N . VAL A 1 90 ? -7.236 6.405 8.245 1.00 89.56 90 VAL A N 1
ATOM 659 C CA . VAL A 1 90 ? -7.167 6.177 6.788 1.00 89.56 90 VAL A CA 1
ATOM 660 C C . VAL A 1 90 ? -8.146 7.030 5.979 1.00 89.56 90 VAL A C 1
ATOM 662 O O . VAL A 1 90 ? -8.070 7.045 4.747 1.00 89.56 90 VAL A O 1
ATOM 665 N N . SER A 1 91 ? -9.047 7.782 6.618 1.00 84.56 91 SER A N 1
ATOM 666 C CA . SER A 1 91 ? -9.825 8.843 5.956 1.00 84.56 91 SER A CA 1
ATOM 667 C C . SER A 1 91 ? -8.910 9.952 5.410 1.00 84.56 91 SER A C 1
ATOM 669 O O . SER A 1 91 ? -9.213 10.597 4.403 1.00 84.56 91 SER A O 1
ATOM 671 N N . GLY A 1 92 ? -7.748 10.151 6.049 1.00 71.50 92 GLY A N 1
ATOM 672 C CA . GLY A 1 92 ? -6.822 11.240 5.759 1.00 71.50 92 GLY A CA 1
ATOM 673 C C . GLY A 1 92 ? -7.328 12.615 6.209 1.00 71.50 92 GLY A C 1
ATOM 674 O O . GLY A 1 92 ? -6.727 13.625 5.826 1.00 71.50 92 GLY A O 1
ATOM 675 N N . GLU A 1 93 ? -8.420 12.691 6.976 1.00 69.38 93 GLU A N 1
ATOM 676 C CA . GLU A 1 93 ? -9.031 13.942 7.444 1.00 69.38 93 GLU A CA 1
ATOM 677 C C . GLU A 1 93 ? -8.313 14.565 8.654 1.00 69.38 93 GLU A C 1
ATOM 679 O O . GLU A 1 93 ? -8.373 15.781 8.818 1.00 69.38 93 GLU A O 1
ATOM 684 N N . GLY A 1 94 ? -7.538 13.791 9.421 1.00 60.97 94 GLY A N 1
ATOM 685 C CA . GLY A 1 94 ? -6.797 14.280 10.591 1.00 60.97 94 GLY A CA 1
ATOM 686 C C . GLY A 1 94 ? -5.557 15.143 10.283 1.00 60.97 94 GLY A C 1
ATOM 687 O O . GLY A 1 94 ? -4.798 14.879 9.346 1.00 60.97 94 GLY A O 1
ATOM 688 N N . GLU A 1 95 ? -5.301 16.150 11.129 1.00 52.19 95 GLU A N 1
ATOM 689 C CA . GLU A 1 95 ? -4.147 17.070 11.057 1.00 52.19 95 GLU A CA 1
ATOM 690 C C . GLU A 1 95 ? -2.795 16.459 11.467 1.00 52.19 95 GLU A C 1
ATOM 692 O O . GLU A 1 95 ? -1.771 17.124 11.305 1.00 52.19 95 GLU A O 1
ATOM 697 N N . GLU A 1 96 ? -2.754 15.196 11.903 1.00 57.66 96 GLU A N 1
ATOM 698 C CA . GLU A 1 96 ? -1.532 14.455 12.283 1.00 57.66 96 GLU A CA 1
ATOM 699 C C . GLU A 1 96 ? -1.416 13.059 11.628 1.00 57.66 96 GLU A C 1
ATOM 701 O O . GLU A 1 96 ? -0.375 12.419 11.742 1.00 57.66 96 GLU A O 1
ATOM 706 N N . GLY A 1 97 ? -2.417 12.618 10.853 1.00 62.78 97 GLY A N 1
ATOM 707 C CA . GLY A 1 97 ? -2.551 11.219 10.418 1.00 62.78 97 GLY A CA 1
ATOM 708 C C . GLY A 1 97 ? -1.459 10.711 9.467 1.00 62.78 97 GLY A C 1
ATOM 709 O O . GLY A 1 97 ? -1.054 11.406 8.520 1.00 62.78 97 GLY A O 1
ATOM 710 N N . GLY A 1 98 ? -1.028 9.463 9.688 1.00 80.75 98 GLY A N 1
ATOM 711 C CA . GLY A 1 98 ? 0.019 8.773 8.921 1.00 80.75 98 GLY A CA 1
ATOM 712 C C . GLY A 1 98 ? -0.354 8.518 7.456 1.00 80.75 98 GLY A C 1
ATOM 713 O O . GLY A 1 98 ? 0.526 8.293 6.622 1.00 80.75 98 GLY A O 1
ATOM 714 N N . PHE A 1 99 ? -1.644 8.640 7.123 1.00 91.56 99 PHE A N 1
ATOM 715 C CA . PHE A 1 99 ? -2.218 8.309 5.818 1.00 91.56 99 PHE A CA 1
ATOM 716 C C . PHE A 1 99 ? -2.721 9.508 5.002 1.00 91.56 99 PHE A C 1
ATOM 718 O O . PHE A 1 99 ? -3.398 9.344 3.988 1.00 91.56 99 PHE A O 1
ATOM 725 N N . ARG A 1 100 ? -2.334 10.745 5.344 1.00 89.94 100 ARG A N 1
ATOM 726 C CA . ARG A 1 100 ? -2.753 11.949 4.587 1.00 89.94 100 ARG A CA 1
ATOM 727 C C . ARG A 1 100 ? -2.428 11.927 3.091 1.00 89.94 100 ARG A C 1
ATOM 729 O O . ARG A 1 100 ? -3.061 12.636 2.309 1.00 89.94 100 ARG A O 1
ATOM 736 N N . PHE A 1 101 ? -1.453 11.124 2.671 1.00 91.88 101 PHE A N 1
ATOM 737 C CA . PHE A 1 101 ? -1.101 10.969 1.261 1.00 91.88 101 PHE A CA 1
ATOM 738 C C . PHE A 1 101 ? -2.229 10.347 0.419 1.00 91.88 101 PHE A C 1
ATOM 740 O O . PHE A 1 101 ? -2.271 10.617 -0.781 1.00 91.88 101 PHE A O 1
ATOM 747 N N . LEU A 1 102 ? -3.167 9.606 1.026 1.00 93.38 102 LEU A N 1
ATOM 748 C CA . LEU A 1 102 ? -4.298 8.983 0.329 1.00 93.38 102 LEU A CA 1
ATOM 749 C C . LEU A 1 102 ? -5.198 10.011 -0.371 1.00 93.38 102 LEU A C 1
ATOM 751 O O . LEU A 1 102 ? -5.755 9.717 -1.424 1.00 93.38 102 LEU A O 1
ATOM 755 N N . LYS A 1 103 ? -5.250 11.261 0.117 1.00 90.81 103 LYS A N 1
ATOM 756 C CA . LYS A 1 103 ? -5.958 12.370 -0.553 1.00 90.81 103 LYS A CA 1
ATOM 757 C C . LYS A 1 103 ? -5.471 12.616 -1.986 1.00 90.81 103 LYS A C 1
ATOM 759 O O . LYS A 1 103 ? -6.232 13.096 -2.821 1.00 90.81 103 LYS A O 1
ATOM 764 N N . LYS A 1 104 ? -4.221 12.255 -2.305 1.00 91.38 104 LYS A N 1
ATOM 765 C CA . LYS A 1 104 ? -3.675 12.381 -3.665 1.00 91.38 104 LYS A CA 1
ATOM 766 C C . LYS A 1 104 ? -4.257 11.365 -4.646 1.00 91.38 104 LYS A C 1
ATOM 768 O O . LYS A 1 104 ? -4.160 11.602 -5.842 1.00 91.38 104 LYS A O 1
ATOM 773 N N . ALA A 1 105 ? -4.889 10.287 -4.180 1.00 90.50 105 ALA A N 1
ATOM 774 C CA . ALA A 1 105 ? -5.522 9.298 -5.053 1.00 90.50 105 ALA A CA 1
ATOM 775 C C . ALA A 1 105 ? -6.654 9.902 -5.907 1.00 90.50 105 ALA A C 1
ATOM 777 O O . ALA A 1 105 ? -6.982 9.377 -6.968 1.00 90.50 105 ALA A O 1
ATOM 778 N N . GLY A 1 106 ? -7.260 11.011 -5.463 1.00 86.44 106 GLY A N 1
ATOM 779 C CA . GLY A 1 106 ? -8.269 11.747 -6.230 1.00 86.44 106 GLY A CA 1
ATOM 780 C C . GLY A 1 106 ? -7.707 12.554 -7.406 1.00 86.44 106 GLY A C 1
ATOM 781 O O . GLY A 1 106 ? -8.471 12.954 -8.275 1.00 86.44 106 GLY A O 1
ATOM 782 N N . SER A 1 107 ? -6.391 12.787 -7.451 1.00 87.06 107 SER A N 1
ATOM 783 C CA . SER A 1 107 ? -5.721 13.572 -8.498 1.00 87.06 107 SER A CA 1
ATOM 784 C C . SER A 1 107 ? -4.888 12.711 -9.456 1.00 87.06 107 SER A C 1
ATOM 786 O O . SER A 1 107 ? -3.957 13.230 -10.079 1.00 87.06 107 SER A O 1
ATOM 788 N N . TRP A 1 108 ? -5.121 11.397 -9.469 1.00 85.31 108 TRP A N 1
ATOM 789 C CA . TRP A 1 108 ? -4.460 10.427 -10.345 1.00 85.31 108 TRP A CA 1
ATOM 790 C C . TRP A 1 108 ? -5.383 10.024 -11.484 1.00 85.31 108 TRP A C 1
ATOM 792 O O . TRP A 1 108 ? -6.596 9.843 -11.215 1.00 85.31 108 TRP A O 1
#

Radius of gyration: 15.22 Å; chains: 1; bounding box: 40×32×30 Å

Organism: N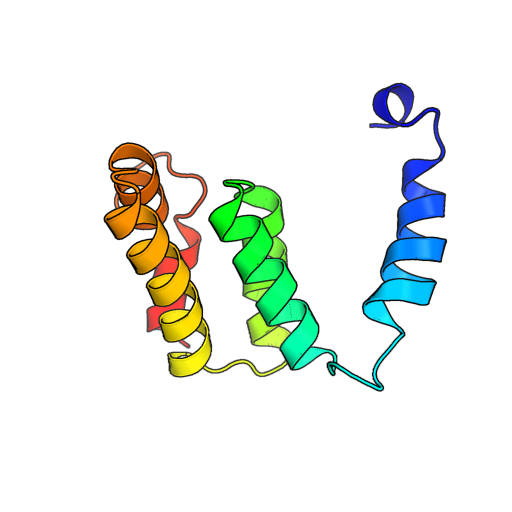CBI:txid2060906